Protein AF-A0A530M3Z5-F1 (afdb_monomer_lite)

Structure (mmCIF, N/CA/C/O backbone):
data_AF-A0A530M3Z5-F1
#
_entry.id   AF-A0A530M3Z5-F1
#
loop_
_atom_site.group_PDB
_atom_site.id
_atom_site.type_symbol
_atom_site.label_atom_id
_atom_site.label_alt_id
_atom_site.label_comp_id
_atom_site.label_asym_id
_atom_site.label_entity_id
_atom_site.label_seq_id
_atom_site.pdbx_PDB_ins_code
_atom_site.Cartn_x
_atom_site.Cartn_y
_atom_site.Cartn_z
_atom_site.occupancy
_atom_site.B_iso_or_equiv
_atom_site.auth_seq_id
_atom_site.auth_comp_id
_atom_site.auth_asym_id
_atom_site.auth_atom_id
_atom_site.pdbx_PDB_model_num
ATOM 1 N N . MET A 1 1 ? 37.749 13.692 -27.815 1.00 81.81 1 MET A N 1
ATOM 2 C CA . MET A 1 1 ? 36.798 13.448 -28.926 1.00 81.81 1 MET A CA 1
ATOM 3 C C . MET A 1 1 ? 36.110 12.108 -28.696 1.00 81.81 1 MET A C 1
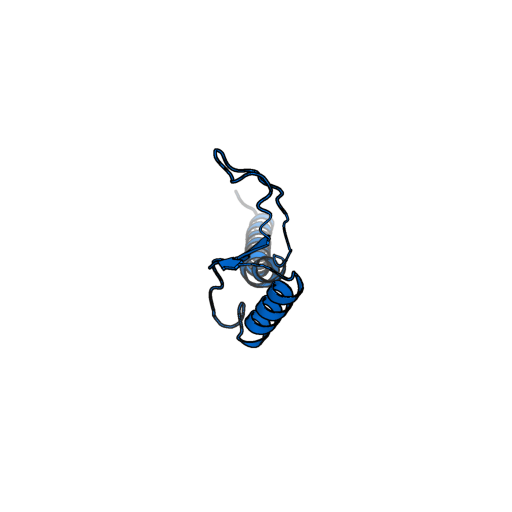ATOM 5 O O . MET A 1 1 ? 36.799 11.149 -28.370 1.00 81.81 1 MET A O 1
ATOM 9 N N . ILE A 1 2 ? 34.782 12.027 -28.818 1.00 91.62 2 ILE A N 1
ATOM 10 C CA . ILE A 1 2 ? 34.048 10.757 -28.681 1.00 91.62 2 ILE A CA 1
ATOM 11 C C . ILE A 1 2 ? 34.226 9.949 -29.975 1.00 91.62 2 ILE A C 1
ATOM 13 O O . ILE A 1 2 ? 33.995 10.461 -31.067 1.00 91.62 2 ILE A O 1
ATOM 17 N N . THR A 1 3 ? 34.656 8.689 -29.870 1.00 97.19 3 THR A N 1
ATOM 18 C CA . THR A 1 3 ? 34.782 7.796 -31.036 1.00 97.19 3 THR A CA 1
ATOM 19 C C . THR A 1 3 ? 33.403 7.308 -31.484 1.00 97.19 3 THR A C 1
ATOM 21 O O . THR A 1 3 ? 32.489 7.211 -30.670 1.00 97.19 3 THR A O 1
ATOM 24 N N . ARG A 1 4 ? 33.247 6.902 -32.753 1.00 96.19 4 ARG A N 1
ATOM 25 C CA . ARG A 1 4 ? 31.981 6.320 -33.258 1.00 96.19 4 ARG A CA 1
ATOM 26 C C . ARG A 1 4 ? 31.486 5.158 -32.385 1.00 96.19 4 ARG A C 1
ATOM 28 O O . ARG A 1 4 ? 30.316 5.099 -32.031 1.00 96.19 4 ARG A O 1
ATOM 35 N N . ARG A 1 5 ? 32.400 4.274 -31.966 1.00 96.38 5 ARG A N 1
ATOM 36 C CA . ARG A 1 5 ? 32.106 3.167 -31.040 1.00 96.38 5 ARG A CA 1
ATOM 37 C C . ARG A 1 5 ? 31.663 3.673 -29.664 1.00 96.38 5 ARG A C 1
ATOM 39 O O . ARG A 1 5 ? 30.724 3.124 -29.101 1.00 96.38 5 ARG A O 1
ATOM 46 N N . GLY A 1 6 ? 32.336 4.692 -29.126 1.00 96.38 6 GLY A N 1
ATOM 47 C CA . GLY A 1 6 ? 31.968 5.315 -27.853 1.00 96.38 6 GLY A CA 1
ATOM 48 C C . GLY A 1 6 ? 30.583 5.958 -27.901 1.00 96.38 6 GLY A C 1
ATOM 49 O O . GLY A 1 6 ? 29.785 5.747 -26.997 1.00 96.38 6 GLY A O 1
ATOM 50 N N . PHE A 1 7 ? 30.267 6.652 -28.995 1.00 96.75 7 PHE A N 1
ATOM 51 C CA . PHE A 1 7 ? 28.958 7.259 -29.224 1.00 96.75 7 PHE A CA 1
ATOM 52 C C . PHE A 1 7 ? 27.839 6.211 -29.317 1.00 96.75 7 PHE A C 1
ATOM 54 O O . PHE A 1 7 ? 26.831 6.334 -28.628 1.00 96.75 7 PHE A O 1
ATOM 61 N N . LEU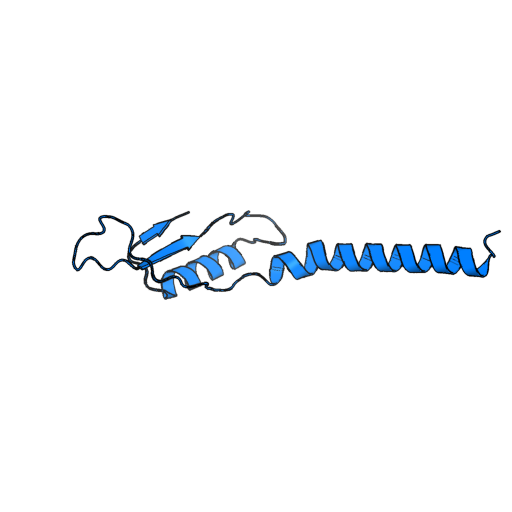 A 1 8 ? 28.040 5.134 -30.087 1.00 97.56 8 LEU A N 1
ATOM 62 C CA . LEU A 1 8 ? 27.063 4.040 -30.192 1.00 97.56 8 LEU A CA 1
ATOM 63 C C . LEU A 1 8 ? 26.835 3.327 -28.854 1.00 97.56 8 LEU A C 1
ATOM 65 O O . LEU A 1 8 ? 25.701 2.998 -28.517 1.00 97.56 8 LEU A O 1
ATOM 69 N N . ARG A 1 9 ? 27.900 3.115 -28.070 1.00 97.00 9 ARG A N 1
ATOM 70 C CA . ARG A 1 9 ? 27.790 2.551 -26.717 1.00 97.00 9 ARG A CA 1
ATOM 71 C C . ARG A 1 9 ? 27.011 3.465 -25.780 1.00 97.00 9 ARG A C 1
ATOM 73 O O . ARG A 1 9 ? 26.202 2.961 -25.012 1.00 97.00 9 ARG A O 1
ATOM 80 N N . LEU A 1 10 ? 27.241 4.775 -25.858 1.00 96.56 10 LEU A N 1
ATOM 81 C CA . LEU A 1 10 ? 26.520 5.749 -25.046 1.00 96.56 10 LEU A CA 1
ATOM 82 C C . LEU A 1 10 ? 25.024 5.716 -25.369 1.00 96.56 10 LEU A C 1
ATOM 84 O O . LEU A 1 10 ? 24.225 5.505 -24.467 1.00 96.56 10 LEU A O 1
ATOM 88 N N . ILE A 1 11 ? 24.650 5.825 -26.648 1.00 97.69 11 ILE A N 1
ATOM 89 C CA . ILE A 1 11 ? 23.239 5.778 -27.062 1.00 97.69 11 ILE A CA 1
ATOM 90 C C . ILE A 1 11 ? 22.590 4.453 -26.662 1.00 97.69 11 ILE A C 1
ATOM 92 O O . ILE A 1 11 ? 21.533 4.459 -26.035 1.00 97.69 11 ILE A O 1
ATOM 96 N N . GLY A 1 12 ? 23.219 3.321 -26.993 1.00 97.44 12 GLY A N 1
ATOM 97 C CA . GLY A 1 12 ? 22.673 2.003 -26.672 1.00 97.44 12 GLY A CA 1
ATOM 98 C C . GLY A 1 12 ? 22.510 1.791 -25.166 1.00 97.44 12 GLY A C 1
ATOM 99 O O . GLY A 1 12 ? 21.464 1.328 -24.719 1.00 97.44 12 GLY A O 1
ATOM 100 N N . GLY A 1 13 ? 23.508 2.191 -24.373 1.00 97.69 13 GLY A N 1
ATOM 101 C CA . GLY A 1 13 ? 23.456 2.108 -22.915 1.00 97.69 13 GLY A CA 1
ATOM 102 C C . GLY A 1 13 ? 22.378 3.008 -22.307 1.00 97.69 13 GLY A C 1
ATOM 103 O O . GLY A 1 13 ? 21.615 2.557 -21.451 1.00 97.69 13 GLY A O 1
ATOM 104 N N . SER A 1 14 ? 22.264 4.254 -22.774 1.00 97.75 14 SER A N 1
ATOM 105 C CA . SER A 1 14 ? 21.227 5.188 -22.322 1.00 97.75 14 SER A CA 1
ATOM 106 C C . SER A 1 14 ? 19.825 4.689 -22.663 1.00 97.75 14 SER A C 1
ATOM 108 O O . SER A 1 14 ? 18.945 4.728 -21.807 1.00 97.75 14 SER A O 1
ATOM 110 N N . PHE A 1 15 ? 19.622 4.165 -23.874 1.00 97.94 15 PHE A N 1
ATOM 111 C CA . PHE A 1 15 ? 18.339 3.601 -24.287 1.00 97.94 15 PHE A CA 1
ATOM 112 C C . PHE A 1 15 ? 17.939 2.403 -23.419 1.00 97.94 15 PHE A C 1
ATOM 114 O O . PHE A 1 15 ? 16.841 2.383 -22.867 1.00 97.94 15 PHE A O 1
ATOM 121 N N . LEU A 1 16 ? 18.845 1.437 -23.229 1.00 97.88 16 LEU A N 1
ATOM 122 C CA . LEU A 1 16 ? 18.584 0.271 -22.379 1.00 97.88 16 LEU A CA 1
ATOM 123 C C . LEU A 1 16 ? 18.282 0.673 -20.932 1.00 97.88 16 LEU A C 1
ATOM 125 O O . LEU A 1 16 ? 17.376 0.110 -20.317 1.00 97.88 16 LEU A O 1
ATOM 129 N N . SER A 1 17 ? 18.994 1.671 -20.405 1.00 97.50 17 SER A N 1
ATOM 130 C CA . SER A 1 17 ? 18.748 2.206 -19.061 1.00 97.50 17 SER A CA 1
ATOM 131 C C . SER A 1 17 ? 17.352 2.823 -18.955 1.00 97.50 17 SER A C 1
ATOM 133 O O . SER A 1 17 ? 16.613 2.507 -18.025 1.00 97.50 17 SER A O 1
ATOM 135 N N . ALA A 1 18 ? 16.960 3.649 -19.929 1.00 97.56 18 ALA A N 1
ATOM 136 C CA . ALA A 1 18 ? 15.651 4.296 -19.953 1.00 97.56 18 ALA A CA 1
ATOM 137 C C . ALA A 1 18 ? 14.504 3.278 -20.046 1.00 97.56 18 ALA A C 1
ATOM 139 O O . ALA A 1 18 ? 13.533 3.375 -19.294 1.00 97.56 18 ALA A O 1
ATOM 140 N N . VAL A 1 19 ? 14.633 2.273 -20.918 1.00 97.44 19 VAL A N 1
ATOM 141 C CA . VAL A 1 19 ? 13.645 1.191 -21.047 1.00 97.44 19 VAL A CA 1
ATOM 142 C C . VAL A 1 19 ? 13.544 0.392 -19.751 1.00 97.44 19 VAL A C 1
ATOM 144 O O . VAL A 1 19 ? 12.438 0.148 -19.275 1.00 97.44 19 VAL A O 1
ATOM 147 N N . SER A 1 20 ? 14.678 0.030 -19.147 1.00 96.56 20 SER A N 1
ATOM 148 C CA . SER A 1 20 ? 14.703 -0.764 -17.912 1.00 96.56 20 SER A CA 1
ATOM 149 C C . SER A 1 20 ? 14.054 -0.020 -16.744 1.00 96.56 20 SER A C 1
ATOM 151 O O . SER A 1 20 ? 13.214 -0.586 -16.046 1.00 96.56 20 SER A O 1
ATOM 153 N N . LEU A 1 21 ? 14.389 1.262 -16.560 1.00 96.50 21 LEU A N 1
ATOM 154 C CA . LEU A 1 21 ? 13.788 2.105 -15.523 1.00 96.50 21 LEU A CA 1
ATOM 155 C C . LEU A 1 21 ? 12.288 2.296 -15.750 1.00 96.50 21 LEU A C 1
ATOM 157 O O . LEU A 1 21 ? 11.513 2.186 -14.805 1.00 96.50 21 LEU A O 1
ATOM 161 N N . SER A 1 22 ? 11.875 2.524 -16.998 1.00 95.31 22 SER A N 1
ATOM 162 C CA . SER A 1 22 ? 10.459 2.681 -17.339 1.00 95.31 22 SER A CA 1
ATOM 163 C C . SER A 1 22 ? 9.681 1.399 -17.052 1.00 95.31 22 SER A C 1
ATOM 165 O O . SER A 1 22 ? 8.658 1.450 -16.380 1.00 95.31 22 SER A O 1
ATOM 167 N N . ALA A 1 23 ? 10.187 0.242 -17.492 1.00 92.62 23 ALA A N 1
ATOM 168 C CA . ALA A 1 23 ? 9.559 -1.056 -17.252 1.00 92.62 23 ALA A CA 1
ATOM 169 C C . ALA A 1 23 ? 9.442 -1.371 -15.754 1.00 92.62 23 ALA A C 1
ATOM 171 O O . ALA A 1 23 ? 8.404 -1.859 -15.306 1.00 92.62 23 ALA A O 1
ATOM 172 N N . TYR A 1 24 ? 10.475 -1.050 -14.971 1.00 92.00 24 TYR A N 1
ATOM 173 C CA . TYR A 1 24 ? 10.428 -1.182 -13.519 1.00 92.00 24 TYR A CA 1
ATOM 174 C C . TYR A 1 24 ? 9.344 -0.286 -12.906 1.00 92.00 24 TYR A C 1
ATOM 176 O O . TYR A 1 24 ? 8.471 -0.790 -12.199 1.00 92.00 24 TYR A O 1
ATOM 184 N N . ALA A 1 25 ? 9.367 1.012 -13.224 1.00 91.12 25 ALA A N 1
ATOM 185 C CA . ALA A 1 25 ? 8.482 2.010 -12.631 1.00 91.12 25 ALA A CA 1
ATOM 186 C C . ALA A 1 25 ? 7.002 1.792 -12.976 1.00 91.12 25 ALA A C 1
ATOM 188 O O . ALA A 1 25 ? 6.140 2.032 -12.143 1.00 91.12 25 ALA A O 1
ATOM 189 N N . VAL A 1 26 ? 6.688 1.328 -14.189 1.00 89.69 26 VAL A N 1
ATOM 190 C CA . VAL A 1 26 ? 5.287 1.169 -14.623 1.00 89.69 26 VAL A CA 1
ATOM 191 C C . VAL A 1 26 ? 4.785 -0.268 -14.539 1.00 89.69 26 VAL A C 1
ATOM 193 O O . VAL A 1 26 ? 3.583 -0.485 -14.455 1.00 89.69 26 VAL A O 1
ATOM 196 N N . GLY A 1 27 ? 5.666 -1.266 -14.602 1.00 87.00 27 GLY A N 1
ATOM 197 C CA . GLY A 1 27 ? 5.272 -2.673 -14.700 1.00 87.00 27 GLY A CA 1
ATOM 198 C C . GLY A 1 27 ? 5.458 -3.456 -13.406 1.00 87.00 27 GLY A C 1
ATOM 199 O O . GLY A 1 27 ? 4.602 -4.263 -13.049 1.00 87.00 27 GLY A O 1
ATOM 200 N N . LEU A 1 28 ? 6.572 -3.229 -12.707 1.00 86.69 28 LEU A N 1
ATOM 201 C CA . LEU A 1 28 ? 6.951 -4.030 -11.543 1.00 86.69 28 LEU A CA 1
ATOM 202 C C . LEU A 1 28 ? 6.533 -3.362 -10.238 1.00 86.69 28 LEU A C 1
ATOM 204 O O . LEU A 1 28 ? 5.812 -3.959 -9.440 1.00 86.69 28 LEU A O 1
ATOM 208 N N . GLU A 1 29 ? 6.957 -2.120 -10.031 1.00 87.81 29 GLU A N 1
ATOM 209 C CA . GLU A 1 29 ? 6.757 -1.402 -8.772 1.00 87.81 29 GLU A CA 1
ATOM 210 C C . GLU A 1 29 ? 5.269 -1.318 -8.347 1.00 87.81 29 GLU A C 1
ATOM 212 O O . GLU A 1 29 ? 4.965 -1.746 -7.228 1.00 87.81 29 GLU A O 1
ATOM 217 N N . PRO A 1 30 ? 4.299 -1.007 -9.237 1.00 84.62 30 PRO A N 1
ATOM 218 C CA . PRO A 1 30 ? 2.874 -0.966 -8.874 1.00 84.62 30 PRO A CA 1
ATOM 219 C C . PRO A 1 30 ? 2.257 -2.333 -8.512 1.00 84.62 30 PRO A C 1
ATOM 221 O O . PRO A 1 30 ? 1.158 -2.424 -7.944 1.00 84.62 30 PRO A O 1
ATOM 224 N N . MET A 1 31 ? 2.919 -3.431 -8.885 1.00 80.75 31 MET A N 1
ATOM 225 C CA . MET A 1 31 ? 2.432 -4.798 -8.674 1.00 80.75 31 MET 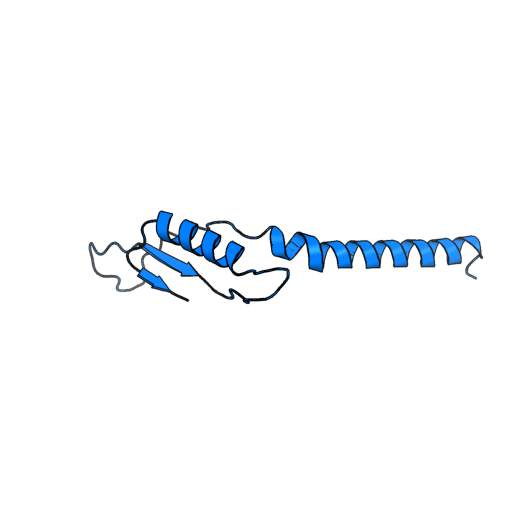A CA 1
ATOM 226 C C . MET A 1 31 ? 3.008 -5.447 -7.411 1.00 80.75 31 MET A C 1
ATOM 228 O O . MET A 1 31 ? 2.378 -6.339 -6.845 1.00 80.75 31 MET A O 1
ATOM 232 N N . LEU A 1 32 ? 4.169 -4.994 -6.933 1.00 73.88 32 LEU A N 1
ATOM 233 C CA . LEU A 1 32 ? 4.941 -5.678 -5.887 1.00 73.88 32 LEU A CA 1
ATOM 234 C C . LEU A 1 32 ? 4.530 -5.330 -4.446 1.00 73.88 32 LEU A C 1
ATOM 236 O O . LEU A 1 32 ? 4.909 -6.033 -3.510 1.00 73.88 32 LEU A O 1
ATOM 240 N N . LEU A 1 33 ? 3.757 -4.264 -4.233 1.00 67.19 33 LEU A N 1
ATOM 241 C CA . LEU A 1 33 ? 3.651 -3.638 -2.909 1.00 67.19 33 LEU A CA 1
ATOM 242 C C . LEU A 1 33 ? 2.580 -4.215 -1.969 1.00 67.19 33 LEU A C 1
ATOM 244 O O . LEU A 1 33 ? 2.504 -3.797 -0.813 1.00 67.19 33 LEU A O 1
ATOM 248 N N . THR A 1 34 ? 1.763 -5.188 -2.382 1.00 74.38 34 THR A N 1
ATOM 249 C CA . THR A 1 34 ? 0.638 -5.637 -1.544 1.00 74.38 34 THR A CA 1
ATOM 250 C C . THR A 1 34 ? 1.062 -6.590 -0.412 1.00 74.38 34 THR A C 1
ATOM 252 O O . THR A 1 34 ? 0.952 -7.818 -0.511 1.00 74.38 34 THR A O 1
ATOM 255 N N . HIS A 1 35 ? 1.452 -6.020 0.728 1.00 87.38 35 HIS A N 1
ATOM 256 C CA . HIS A 1 35 ? 1.775 -6.744 1.957 1.00 87.38 35 HIS A CA 1
ATOM 257 C C . HIS A 1 35 ? 1.029 -6.167 3.168 1.00 87.38 35 HIS A C 1
ATOM 259 O O . HIS A 1 35 ? 0.744 -4.976 3.238 1.00 87.38 35 HIS A O 1
ATOM 265 N N . VAL A 1 36 ? 0.705 -7.023 4.141 1.00 92.88 36 VAL A N 1
ATOM 266 C CA . VAL A 1 36 ? 0.087 -6.588 5.402 1.00 92.88 36 VAL A CA 1
ATOM 267 C C . VAL A 1 36 ? 1.198 -6.239 6.381 1.00 92.88 36 VAL A C 1
ATOM 269 O O . VAL A 1 36 ? 1.863 -7.135 6.905 1.00 92.88 36 VAL A O 1
ATOM 272 N N . LYS A 1 37 ? 1.380 -4.948 6.657 1.00 94.38 37 LYS A N 1
ATOM 273 C CA . LYS A 1 37 ? 2.270 -4.476 7.719 1.00 94.38 37 LYS A CA 1
ATOM 274 C C . LYS A 1 37 ? 1.484 -4.335 9.021 1.00 94.38 37 LYS A C 1
ATOM 276 O O . LYS A 1 37 ? 0.436 -3.698 9.045 1.00 94.38 37 LYS A O 1
ATOM 281 N N . ARG A 1 38 ? 1.963 -4.967 10.096 1.00 96.06 38 ARG A N 1
ATOM 282 C CA . ARG A 1 38 ? 1.293 -4.970 11.405 1.00 96.06 38 ARG A CA 1
ATOM 283 C C . ARG A 1 38 ? 2.035 -4.080 12.386 1.00 96.06 38 ARG A C 1
ATOM 285 O O . ARG A 1 38 ? 3.254 -4.172 12.496 1.00 96.06 38 ARG A O 1
ATOM 292 N N . TYR A 1 39 ? 1.274 -3.285 13.122 1.00 95.69 39 TYR A N 1
ATOM 293 C CA . TYR A 1 39 ? 1.763 -2.470 14.221 1.00 95.69 39 TYR A CA 1
ATOM 294 C C . TYR A 1 39 ? 0.944 -2.783 15.468 1.00 95.69 39 TYR A C 1
ATOM 296 O O . TYR A 1 39 ? -0.269 -2.975 15.383 1.00 95.69 39 TYR A O 1
ATOM 304 N N . SER A 1 40 ? 1.616 -2.817 16.612 1.00 95.31 40 SER A N 1
ATOM 305 C CA . SER A 1 40 ? 0.985 -2.902 17.926 1.00 95.31 40 SER A CA 1
ATOM 306 C C . SER A 1 40 ? 1.283 -1.595 18.638 1.00 95.31 40 SER A C 1
ATOM 308 O O . SER A 1 40 ? 2.437 -1.318 18.954 1.00 95.31 40 SER A O 1
ATOM 310 N N . LEU A 1 41 ? 0.258 -0.768 18.814 1.00 93.50 41 LEU A N 1
ATOM 311 C CA . LEU A 1 41 ? 0.383 0.589 19.334 1.00 93.50 41 LEU A CA 1
ATOM 312 C C . LEU A 1 41 ? -0.547 0.745 20.536 1.00 93.50 41 LEU A C 1
ATOM 314 O O . LEU A 1 41 ? -1.675 0.256 20.507 1.00 93.50 41 LEU A O 1
ATOM 318 N N . THR A 1 42 ? -0.088 1.478 21.547 1.00 95.38 42 THR A N 1
ATOM 319 C CA . THR A 1 42 ? -0.913 1.939 22.670 1.00 95.38 42 THR A CA 1
ATOM 320 C C . THR A 1 42 ? -0.778 3.459 22.734 1.00 95.38 42 THR A C 1
ATOM 322 O O . THR A 1 42 ? 0.209 3.950 23.284 1.00 95.38 42 THR A O 1
ATOM 325 N N . PRO A 1 43 ? -1.694 4.219 22.105 1.00 93.94 43 PRO A N 1
ATOM 326 C CA . PRO A 1 43 ? -1.631 5.677 22.108 1.00 93.94 43 PRO A CA 1
ATOM 327 C C . PRO A 1 43 ? -1.683 6.269 23.529 1.00 93.94 43 PRO A C 1
ATOM 329 O O . PRO A 1 43 ? -2.219 5.633 24.443 1.00 93.94 43 PRO A O 1
ATOM 332 N N . PRO A 1 44 ? -1.183 7.500 23.739 1.00 96.44 44 PRO A N 1
ATOM 333 C CA . PRO A 1 44 ? -1.407 8.219 24.988 1.00 96.44 44 PRO A CA 1
ATOM 334 C C . PRO A 1 44 ? -2.903 8.313 25.309 1.00 96.44 44 PRO A C 1
ATOM 336 O O . PRO A 1 44 ? -3.714 8.570 24.422 1.00 96.44 44 PRO A O 1
ATOM 339 N N . ASN A 1 45 ? -3.261 8.116 26.580 1.00 95.62 45 ASN A N 1
ATOM 340 C CA . ASN A 1 45 ? -4.646 8.119 27.069 1.00 95.62 45 ASN A CA 1
ATOM 341 C C . ASN A 1 45 ? -5.556 7.032 26.454 1.00 95.62 45 ASN A C 1
ATOM 343 O O . ASN A 1 45 ? -6.778 7.179 26.463 1.00 95.62 45 ASN A O 1
ATOM 347 N N . TRP A 1 46 ? -4.991 5.933 25.934 1.00 96.12 46 TRP A N 1
ATOM 348 C CA . TRP A 1 46 ? -5.791 4.812 25.439 1.00 96.12 46 TRP A CA 1
ATOM 349 C C . TRP A 1 46 ? -6.571 4.129 26.578 1.00 96.12 46 TRP A C 1
ATOM 351 O O . TRP A 1 46 ? -5.961 3.796 27.601 1.00 96.12 46 TRP A O 1
ATOM 361 N N . PRO A 1 47 ? -7.890 3.886 26.434 1.00 96.06 47 PRO A N 1
ATOM 362 C CA . PRO A 1 47 ? -8.690 3.282 27.494 1.00 96.06 47 PRO A CA 1
ATOM 363 C C . PRO A 1 47 ? -8.154 1.917 27.939 1.00 96.06 47 PRO A C 1
ATOM 365 O O . PRO A 1 47 ? -7.836 1.049 27.120 1.00 96.06 47 PRO A O 1
ATOM 368 N N . ALA A 1 48 ? -8.087 1.707 29.255 1.00 93.81 48 ALA A N 1
ATOM 369 C CA . ALA A 1 48 ? -7.606 0.456 29.825 1.00 93.81 48 ALA A CA 1
ATOM 370 C C . ALA A 1 48 ? -8.478 -0.726 29.369 1.00 93.81 48 ALA A C 1
ATOM 372 O O . ALA A 1 48 ? -9.704 -0.682 29.438 1.00 93.81 48 ALA A O 1
ATOM 373 N N . GLY A 1 49 ? -7.833 -1.790 28.890 1.00 92.81 49 GLY A N 1
ATOM 374 C CA . GLY A 1 49 ? -8.512 -3.004 28.430 1.00 92.81 49 GLY A CA 1
ATOM 375 C C . GLY A 1 49 ? -9.141 -2.916 27.035 1.00 92.81 49 GLY A C 1
ATOM 376 O O . GLY A 1 49 ? -9.490 -3.961 26.485 1.00 92.81 49 GLY A O 1
ATOM 377 N N . LEU A 1 50 ? -9.225 -1.729 26.417 1.00 95.44 50 LEU A N 1
ATOM 378 C CA . LEU A 1 50 ? -9.739 -1.594 25.056 1.00 95.44 50 LEU A CA 1
ATOM 379 C C . LEU A 1 50 ? -8.733 -2.161 24.050 1.00 95.44 50 LEU A C 1
ATOM 381 O O . LEU A 1 50 ? -7.622 -1.653 23.890 1.00 95.44 50 LEU A O 1
ATOM 385 N N . ARG A 1 51 ? -9.149 -3.202 23.330 1.00 95.75 51 ARG A N 1
ATOM 386 C CA . ARG A 1 51 ? -8.400 -3.783 22.215 1.00 95.75 51 ARG A CA 1
ATOM 387 C C . ARG A 1 51 ? -9.186 -3.548 20.937 1.00 95.75 51 ARG A C 1
ATOM 389 O O . ARG A 1 51 ? -10.331 -3.969 20.853 1.00 95.75 51 ARG A O 1
ATOM 396 N N . LEU A 1 52 ? -8.554 -2.893 19.968 1.00 96.12 52 LEU A N 1
ATOM 397 C CA . LEU A 1 52 ? -9.122 -2.664 18.644 1.00 96.12 52 LEU A CA 1
ATOM 398 C C . LEU A 1 52 ? -8.156 -3.159 17.576 1.00 96.12 52 LEU A C 1
ATOM 400 O O . LEU A 1 52 ? -6.959 -2.863 17.615 1.00 96.12 52 LEU A O 1
ATOM 404 N N . ARG A 1 53 ? -8.686 -3.885 16.595 1.00 97.50 53 ARG A N 1
ATOM 405 C CA . ARG A 1 53 ? -8.004 -4.188 15.344 1.00 97.50 53 ARG A CA 1
ATOM 406 C C . ARG A 1 53 ? -8.512 -3.251 14.261 1.00 97.50 53 ARG A C 1
ATOM 408 O O . ARG A 1 53 ? -9.588 -3.453 13.707 1.00 97.50 53 ARG A O 1
ATOM 415 N N . VAL A 1 54 ? -7.692 -2.264 13.929 1.00 97.56 54 VAL A N 1
ATOM 416 C CA . VAL A 1 54 ? -7.954 -1.352 12.817 1.00 97.56 54 VAL A CA 1
ATOM 417 C C . VAL A 1 54 ? -7.213 -1.847 11.580 1.00 97.56 54 VAL A C 1
ATOM 419 O O . VAL A 1 54 ? -6.012 -2.119 11.641 1.00 97.56 54 VAL A O 1
ATOM 422 N N . VAL A 1 55 ? -7.919 -1.966 10.458 1.00 98.06 55 VAL A N 1
ATOM 423 C CA . VAL A 1 55 ? -7.303 -2.152 9.140 1.00 98.06 55 VAL A CA 1
ATOM 424 C C . VAL A 1 55 ? -7.408 -0.834 8.389 1.00 98.06 55 VAL A C 1
ATOM 426 O O . VAL A 1 55 ? -8.497 -0.399 8.032 1.00 98.06 55 VAL A O 1
ATOM 429 N N . ALA A 1 56 ? -6.262 -0.195 8.175 1.00 96.56 56 ALA A N 1
ATOM 430 C CA . ALA A 1 56 ? -6.159 1.011 7.372 1.00 96.56 56 ALA A CA 1
ATOM 431 C C . ALA A 1 56 ? -5.781 0.640 5.937 1.00 96.56 56 ALA A C 1
ATOM 433 O O . ALA A 1 56 ? -4.787 -0.058 5.714 1.00 96.56 56 ALA A O 1
ATOM 434 N N . LEU A 1 57 ? -6.581 1.099 4.983 1.00 95.50 57 LEU A N 1
ATOM 435 C CA . LEU A 1 57 ? -6.256 1.112 3.561 1.00 95.50 57 LEU A CA 1
ATOM 436 C C . LEU A 1 57 ? -6.076 2.578 3.159 1.00 95.50 57 LEU A C 1
ATOM 438 O O . LEU A 1 57 ? -6.629 3.452 3.806 1.00 95.50 57 LEU A O 1
ATOM 442 N N . ALA A 1 58 ? -5.291 2.849 2.127 1.00 94.00 58 ALA A N 1
ATOM 443 C CA . ALA A 1 58 ? -5.086 4.200 1.617 1.00 94.00 58 ALA A CA 1
ATOM 444 C C . ALA A 1 58 ? -4.760 4.127 0.125 1.00 94.00 58 ALA A C 1
ATOM 446 O O . ALA A 1 58 ? -4.377 3.060 -0.367 1.00 94.00 58 ALA A O 1
ATOM 447 N N . ASP A 1 59 ? -4.926 5.252 -0.574 1.00 93.38 59 ASP A N 1
ATOM 448 C CA . ASP A 1 59 ? -4.396 5.473 -1.925 1.00 93.38 59 ASP A CA 1
ATOM 449 C C . ASP A 1 59 ? -4.722 4.336 -2.914 1.00 93.38 59 ASP A C 1
ATOM 451 O O . ASP A 1 59 ? -3.886 3.887 -3.694 1.00 93.38 59 ASP A O 1
ATOM 455 N N . ILE A 1 60 ? -5.971 3.847 -2.895 1.00 91.25 60 ILE A N 1
ATOM 456 C CA . ILE A 1 60 ? -6.414 2.728 -3.750 1.00 91.25 60 ILE A CA 1
ATOM 457 C C . ILE A 1 60 ? -6.195 3.035 -5.240 1.00 91.25 60 ILE A C 1
ATOM 459 O O . ILE A 1 60 ? -6.026 2.104 -6.022 1.00 91.25 60 ILE A O 1
ATOM 463 N N . HIS A 1 61 ? -6.208 4.318 -5.635 1.00 92.50 61 HIS A N 1
ATOM 464 C CA . HIS A 1 61 ? -5.954 4.782 -7.005 1.00 92.50 61 HIS A CA 1
ATOM 465 C C . HIS A 1 61 ? -6.656 3.922 -8.067 1.00 92.50 61 HIS A C 1
ATOM 467 O O . HIS A 1 61 ? -6.017 3.361 -8.954 1.00 92.50 61 HIS A O 1
ATOM 473 N N . ALA A 1 62 ? -7.983 3.794 -7.965 1.00 94.94 62 ALA A N 1
ATOM 474 C CA . ALA A 1 62 ? -8.779 2.939 -8.843 1.00 94.94 62 ALA A CA 1
ATOM 475 C C . ALA A 1 62 ? -8.611 3.335 -10.322 1.00 94.94 62 ALA A C 1
ATOM 477 O O . ALA A 1 62 ? -9.161 4.333 -10.789 1.00 94.94 62 ALA A O 1
ATOM 478 N N . CYS A 1 63 ? -7.833 2.550 -11.065 1.00 93.81 63 CYS A N 1
ATOM 479 C CA . CYS A 1 63 ? -7.482 2.828 -12.451 1.00 93.81 63 CYS A CA 1
ATOM 480 C C . CYS A 1 63 ? -7.097 1.544 -13.188 1.00 93.81 63 CYS A C 1
ATOM 482 O O . CYS A 1 63 ? -6.726 0.532 -12.592 1.00 93.81 63 CYS A O 1
ATOM 484 N N . ARG A 1 64 ? -7.140 1.589 -14.519 1.00 93.44 64 ARG A N 1
ATOM 485 C CA . ARG A 1 64 ? -6.536 0.546 -15.354 1.00 93.44 64 ARG A CA 1
ATOM 486 C C . ARG A 1 64 ? -5.159 1.009 -15.841 1.00 93.44 64 ARG A C 1
ATOM 488 O O . ARG A 1 64 ? -5.007 2.199 -16.102 1.00 93.44 64 ARG A O 1
ATOM 495 N N . PRO A 1 65 ? -4.192 0.091 -16.021 1.00 92.12 65 PRO A N 1
ATOM 496 C CA . PRO A 1 65 ? -4.272 -1.352 -15.755 1.00 92.12 65 PRO A CA 1
ATOM 497 C C . PRO A 1 65 ? -3.938 -1.760 -14.306 1.00 92.12 65 PRO A C 1
ATOM 499 O O . PRO A 1 65 ? -4.079 -2.930 -13.968 1.00 92.12 65 PRO A O 1
ATOM 502 N N . TRP A 1 66 ? -3.490 -0.837 -13.451 1.00 92.00 66 TRP A N 1
ATOM 503 C CA . TRP A 1 66 ? -2.821 -1.199 -12.193 1.00 92.00 66 TRP A CA 1
ATOM 504 C C . TRP A 1 66 ? -3.747 -1.581 -11.032 1.00 92.00 66 TRP A C 1
ATOM 506 O O . TRP A 1 66 ? -3.410 -2.464 -10.239 1.00 92.00 66 TRP A O 1
ATOM 516 N N . MET A 1 67 ? -4.903 -0.933 -10.921 1.00 93.62 67 MET A N 1
ATOM 517 C CA . MET A 1 67 ? -5.840 -1.081 -9.807 1.00 93.62 67 MET A CA 1
ATOM 518 C C . MET A 1 67 ? -7.252 -1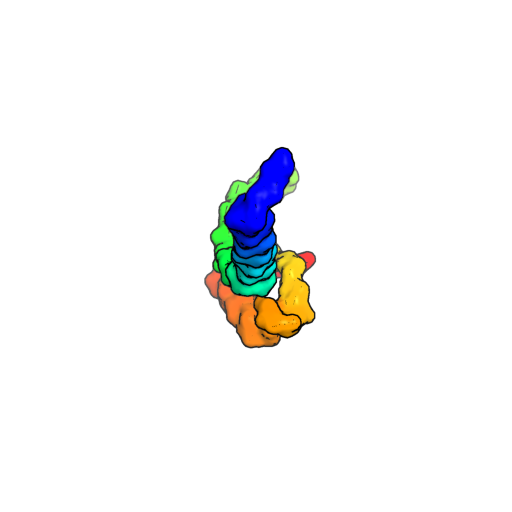.325 -10.328 1.00 93.62 67 MET A C 1
ATOM 520 O O . MET A 1 67 ? -8.168 -0.513 -10.185 1.00 93.62 67 MET A O 1
ATOM 524 N N . THR A 1 68 ? -7.399 -2.476 -10.987 1.00 94.81 68 THR A N 1
ATOM 525 C CA . THR A 1 68 ? -8.668 -2.914 -11.565 1.00 94.81 68 THR A CA 1
ATOM 526 C C . THR A 1 68 ? -9.693 -3.249 -10.475 1.00 94.81 68 THR A C 1
ATOM 528 O O . THR A 1 68 ? -9.310 -3.552 -9.338 1.00 94.81 68 THR A O 1
ATOM 531 N N . PRO A 1 69 ? -10.998 -3.260 -10.802 1.00 97.38 69 PRO A N 1
ATOM 532 C CA . PRO A 1 69 ? -12.037 -3.673 -9.859 1.00 97.38 69 PRO A CA 1
ATOM 533 C C . PRO A 1 69 ? -11.788 -5.053 -9.232 1.00 97.38 69 PRO A C 1
ATOM 535 O O . PRO A 1 69 ? -12.040 -5.247 -8.045 1.00 97.38 69 PRO A O 1
ATOM 538 N N . GLU A 1 70 ? -11.241 -6.002 -9.992 1.00 96.44 70 GLU A N 1
ATOM 539 C CA . GLU A 1 70 ? -10.933 -7.357 -9.524 1.00 96.44 70 GLU A CA 1
ATOM 540 C C . GLU A 1 70 ? -9.807 -7.344 -8.485 1.00 96.44 70 GLU A C 1
ATOM 542 O O . GLU A 1 70 ? -9.901 -8.017 -7.455 1.00 96.44 70 GLU A O 1
ATOM 547 N N . ARG A 1 71 ? -8.762 -6.535 -8.714 1.00 93.81 71 ARG A N 1
ATOM 548 C CA . ARG A 1 71 ? -7.684 -6.355 -7.738 1.00 93.81 71 ARG A CA 1
ATOM 549 C C . ARG A 1 71 ? -8.199 -5.669 -6.478 1.00 93.81 71 ARG A C 1
ATOM 551 O O . ARG A 1 71 ? -7.902 -6.144 -5.387 1.00 93.81 71 ARG A O 1
ATOM 558 N N . ILE A 1 72 ? -9.002 -4.610 -6.614 1.00 95.31 72 ILE A N 1
ATOM 559 C CA . ILE A 1 72 ? -9.630 -3.922 -5.473 1.00 95.31 72 ILE A CA 1
ATOM 560 C C . ILE A 1 72 ? -10.446 -4.914 -4.647 1.00 95.31 72 ILE A C 1
ATOM 562 O O . ILE A 1 72 ? -10.255 -4.994 -3.437 1.00 95.31 72 ILE A O 1
ATOM 566 N N . ARG A 1 73 ? -11.281 -5.732 -5.295 1.00 97.19 73 ARG A N 1
ATOM 567 C CA . ARG A 1 73 ? -12.060 -6.771 -4.617 1.00 97.19 73 ARG A CA 1
ATOM 568 C C . ARG A 1 73 ? -11.167 -7.747 -3.851 1.00 97.19 73 ARG A C 1
ATOM 570 O O . ARG A 1 73 ? -11.415 -7.991 -2.677 1.00 97.19 73 ARG A O 1
ATOM 577 N N . SER A 1 74 ? -10.093 -8.238 -4.470 1.00 95.38 74 SER A N 1
ATOM 578 C CA . SER A 1 74 ? -9.133 -9.123 -3.797 1.00 95.38 74 SER A CA 1
ATOM 579 C C . SER A 1 74 ? -8.464 -8.461 -2.579 1.00 95.38 74 SER A C 1
ATOM 581 O O . SER A 1 74 ? -8.273 -9.113 -1.550 1.00 95.38 74 SER A O 1
ATOM 583 N N . LEU A 1 75 ? -8.147 -7.161 -2.652 1.00 94.81 75 LEU A N 1
ATOM 584 C CA . LEU A 1 75 ? -7.625 -6.396 -1.514 1.00 94.81 75 LEU A CA 1
ATOM 585 C C . LEU A 1 75 ? -8.662 -6.256 -0.399 1.00 94.81 75 LEU A C 1
ATOM 587 O O . LEU A 1 75 ? -8.317 -6.453 0.766 1.00 94.81 75 LEU A O 1
ATOM 591 N N . SER A 1 76 ? -9.918 -5.962 -0.742 1.00 96.00 76 SER A N 1
ATOM 592 C CA . SER A 1 76 ? -11.027 -5.895 0.213 1.00 96.00 76 SER A CA 1
ATOM 593 C C . SER A 1 76 ? -11.258 -7.241 0.903 1.00 96.00 76 SER A C 1
ATOM 595 O O . SER A 1 76 ? -11.369 -7.286 2.127 1.00 96.00 76 SER A O 1
ATOM 597 N N . ASP A 1 77 ? -11.240 -8.348 0.159 1.00 97.31 77 ASP A N 1
ATOM 598 C CA . ASP A 1 77 ? -11.373 -9.698 0.718 1.00 97.31 77 ASP A CA 1
ATOM 599 C C . ASP A 1 77 ? -10.217 -10.012 1.681 1.00 97.31 77 ASP A C 1
ATOM 601 O O . ASP A 1 77 ? -10.425 -10.505 2.795 1.00 97.31 77 ASP A O 1
ATOM 605 N N . ARG A 1 78 ? -8.983 -9.648 1.305 1.00 96.06 78 ARG A N 1
ATOM 606 C CA . ARG A 1 78 ? -7.807 -9.800 2.170 1.00 96.06 78 ARG A CA 1
ATOM 607 C C . ARG A 1 78 ? -7.907 -8.932 3.425 1.00 96.06 78 ARG A C 1
ATOM 609 O O . ARG A 1 78 ? -7.595 -9.431 4.505 1.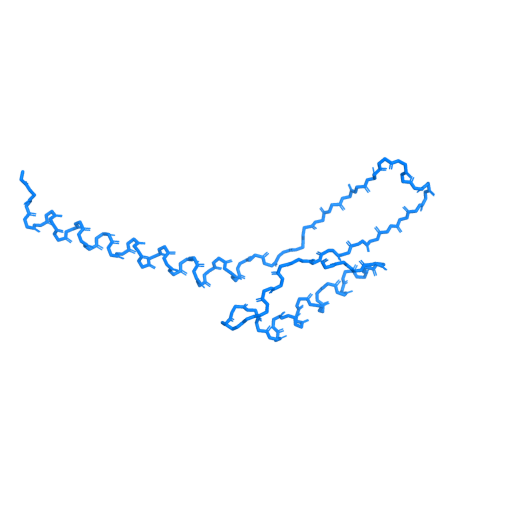00 96.06 78 ARG A O 1
ATOM 616 N N . ALA A 1 79 ? -8.358 -7.684 3.316 1.00 96.81 79 ALA A N 1
ATOM 617 C CA . ALA A 1 79 ? -8.577 -6.789 4.451 1.00 96.81 79 ALA A CA 1
ATOM 618 C C . ALA A 1 79 ? -9.618 -7.364 5.426 1.00 96.81 79 ALA A C 1
ATOM 620 O O . ALA A 1 79 ? -9.346 -7.476 6.622 1.00 96.81 79 ALA A O 1
ATOM 621 N N . ASN A 1 80 ? -10.755 -7.832 4.910 1.00 97.50 80 ASN A N 1
ATOM 622 C CA . ASN A 1 80 ? -11.815 -8.455 5.704 1.00 97.50 80 ASN A CA 1
ATOM 623 C C . ASN A 1 80 ? -11.346 -9.744 6.399 1.00 97.50 80 ASN A C 1
ATOM 625 O O . ASN A 1 80 ? -11.694 -9.986 7.555 1.00 97.50 80 ASN A O 1
ATOM 629 N N . SER A 1 81 ? -10.485 -10.541 5.753 1.00 97.56 81 SER A N 1
ATOM 630 C CA . SER A 1 81 ? -9.917 -11.761 6.352 1.00 97.56 81 SER A CA 1
ATOM 631 C C . SER A 1 81 ? -9.065 -11.499 7.605 1.00 97.56 81 SER A C 1
ATOM 633 O O . SER A 1 81 ? -8.882 -12.393 8.436 1.00 97.56 81 SER A O 1
ATOM 635 N N . LEU A 1 82 ? -8.585 -10.262 7.799 1.00 97.19 82 LEU A N 1
ATOM 636 C CA . LEU A 1 82 ? -7.875 -9.855 9.015 1.00 97.19 82 LEU A CA 1
ATOM 637 C C . LEU A 1 82 ? -8.812 -9.700 10.225 1.00 97.19 82 LEU A C 1
ATOM 639 O O . LEU A 1 82 ? -8.320 -9.550 11.348 1.00 97.19 82 LEU A O 1
ATOM 643 N N . ARG A 1 83 ? -10.136 -9.792 10.019 1.00 97.56 83 ARG A N 1
ATOM 644 C CA . ARG A 1 83 ? -11.187 -9.616 11.032 1.00 97.56 83 ARG A CA 1
ATOM 645 C C . ARG A 1 83 ? -10.996 -8.310 11.817 1.00 97.56 83 ARG A C 1
ATOM 647 O O . ARG A 1 83 ? -10.718 -8.384 13.017 1.00 97.56 83 ARG A O 1
ATOM 654 N N . PRO A 1 84 ? -10.994 -7.148 11.138 1.00 98.00 84 PRO A N 1
ATOM 655 C CA . PRO A 1 84 ? -10.931 -5.859 11.812 1.00 98.00 84 PRO A CA 1
ATOM 656 C C . PRO A 1 84 ? -12.212 -5.578 12.596 1.00 98.00 84 PRO A C 1
ATOM 658 O O . PRO A 1 84 ? -13.292 -5.998 12.192 1.00 98.00 84 PRO A O 1
ATOM 661 N N . ASP A 1 85 ? -12.078 -4.800 13.663 1.00 98.00 85 ASP A N 1
ATOM 662 C CA . ASP A 1 85 ? -13.209 -4.154 14.334 1.00 98.00 85 ASP A CA 1
ATOM 663 C C . ASP A 1 85 ? -13.600 -2.854 13.605 1.00 98.00 85 ASP A C 1
ATOM 665 O O . ASP A 1 85 ? -14.750 -2.428 13.648 1.00 98.00 85 ASP A O 1
ATOM 669 N N . LEU A 1 86 ? -12.635 -2.226 12.916 1.00 97.19 86 LEU A N 1
ATOM 670 C CA . LEU A 1 86 ? -12.811 -0.991 12.153 1.00 97.19 86 LEU A CA 1
ATOM 671 C C . LEU A 1 86 ? -11.939 -1.000 10.890 1.00 97.19 86 LEU A C 1
ATOM 673 O O . LEU A 1 86 ? -10.756 -1.352 10.943 1.00 97.19 86 LEU A O 1
ATOM 677 N N . ILE A 1 87 ? -12.509 -0.558 9.768 1.00 97.81 87 ILE A N 1
ATOM 678 C CA . ILE A 1 87 ? -11.776 -0.276 8.528 1.00 97.81 87 ILE A CA 1
ATOM 679 C C . ILE A 1 87 ? -11.769 1.236 8.302 1.00 97.81 87 ILE A C 1
ATOM 681 O O . ILE A 1 87 ? -12.810 1.876 8.431 1.00 97.81 87 ILE A O 1
ATOM 685 N N . VAL A 1 88 ? -10.605 1.790 7.961 1.00 97.06 88 VAL A N 1
ATOM 686 C CA . VAL A 1 88 ? -10.431 3.211 7.612 1.00 97.06 88 VAL A CA 1
ATOM 687 C C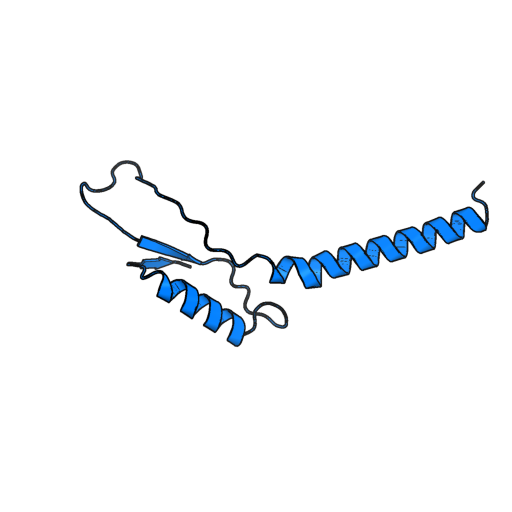 . VAL A 1 88 ? -9.779 3.347 6.233 1.00 97.06 88 VAL A C 1
ATOM 689 O O . VAL A 1 88 ? -9.041 2.444 5.823 1.00 97.06 88 VAL A O 1
ATOM 692 N N . LEU A 1 89 ? -10.088 4.447 5.538 1.00 94.38 89 LEU A N 1
ATOM 693 C CA . LEU A 1 89 ? -9.618 4.803 4.193 1.00 94.38 89 LEU A CA 1
ATOM 694 C C . LEU A 1 89 ? -8.904 6.157 4.201 1.00 94.38 89 LEU A C 1
ATOM 696 O O . LEU A 1 89 ? -9.332 7.010 5.015 1.00 94.38 89 LEU A O 1
#

pLDDT: mean 93.99, std 5.43, range [67.19, 98.06]

Secondary structure (DSSP, 8-state):
---HHHHHHHHHHHHHHHHHHHHIIIIIHHHH-----------TTPPTT----EEE------BTTTB-HHHHHHHHHHHHHT--SEEE-

Sequence (89 aa):
MITRRGFLRLIGGSFLSAVSLSAYAVGLEPMLLTHVKRYSLTPPNWPAGLRLRVVALADIHACRPWMTPERIRSLSDRANSLRPDLIVL

Radius of gyration: 22.57 Å; chains: 1; bounding box: 50×25×63 Å

Foldseek 3Di:
DQDPVNVVCVVVVVVVVVVVVVCCVPPPPLAPPDDDDDDDDDDPPRDPPDDFFEAEDDDLVDDPPRRDPVNVVVSVVVSVVVVGPYYYD